Protein AF-A0A2T5HSS4-F1 (afdb_monomer)

Sequence (100 aa):
MVLAASVALLAGLVGGILATLTVRGPAEPADQPVALVDMAGVSDALGSLATGGHEAAGDGEIVIIASFETGDGDFCGEFEFGTMGDDIVVSVVCRTEDGW

Mean predicted aligned error: 13.75 Å

Secondary structure (DSSP, 8-state):
--SSHHHHHHHHHHHHHHHHT---PPP---SS---GGGSTTHHHHHHHPPTT-EEEETTEEEEEEEEEE-TT--EEEEEEEEETTS-EEEEEEE-BTTB-

Nearest PDB structures (foldseek):
  4gfu-assembly1_A  TM=8.280E-01  e=3.330E-01  Homo sapiens
  4gfv-assembly2_B  TM=7.288E-01  e=3.330E-01  Homo sapiens
  6krx-assembly1_A  TM=7.642E-01  e=1.363E+00  Arabidopsis thaliana
  6ecm-assembly1_A-2  TM=7.218E-01  e=2.057E+00  Homo sapiens
  6mbi-assembly1_A-2  TM=5.541E-01  e=1.626E+00  Homo sapiens

Foldseek 3Di:
DPDPPPVVVVVCVVVVVVVVPPPPDPDDPDPDDPPCCPFACNLVCVVPDDQQDKDDTHQWIKHWPDWDADPVGWIKTWIWTDHPPRDIDIDMDTADPVGD

Structure (mmCIF, N/CA/C/O backbone):
data_AF-A0A2T5HSS4-F1
#
_entry.id   AF-A0A2T5HSS4-F1
#
loop_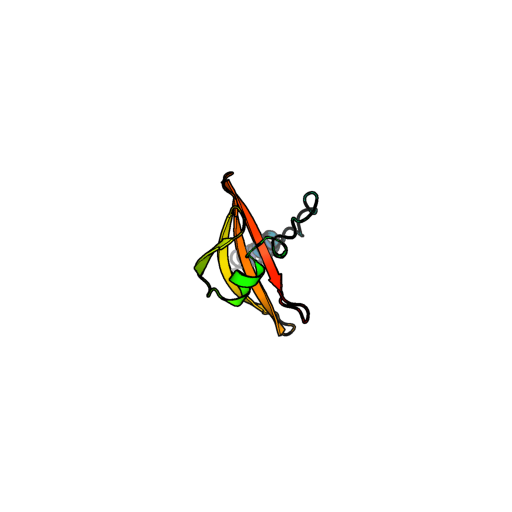
_atom_site.group_PDB
_atom_site.id
_atom_site.type_symbol
_atom_site.label_atom_id
_atom_site.label_alt_id
_atom_site.label_comp_id
_atom_site.label_asym_id
_atom_site.label_entity_id
_atom_site.label_seq_id
_atom_site.pdbx_PDB_ins_code
_atom_site.Cartn_x
_atom_site.Cartn_y
_atom_site.Cartn_z
_atom_site.occupancy
_atom_site.B_iso_or_equiv
_atom_site.auth_seq_id
_atom_site.auth_comp_id
_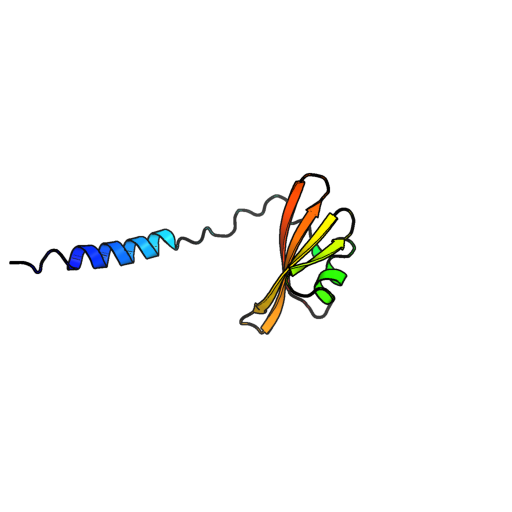atom_site.auth_asym_id
_atom_site.auth_atom_id
_atom_site.pdbx_PDB_model_num
ATOM 1 N N . MET A 1 1 ? -31.733 49.749 8.517 1.00 47.00 1 MET A N 1
ATOM 2 C CA . MET A 1 1 ? -32.015 48.685 7.529 1.00 47.00 1 MET A CA 1
ATOM 3 C C . MET A 1 1 ? -30.695 48.006 7.157 1.00 47.00 1 MET A C 1
ATOM 5 O O . MET A 1 1 ? -30.041 48.482 6.248 1.00 47.00 1 MET A O 1
ATOM 9 N N . VAL A 1 2 ? -30.244 46.980 7.895 1.00 54.06 2 VAL A N 1
ATOM 10 C CA . VAL A 1 2 ? -28.984 46.237 7.602 1.00 54.06 2 VAL A CA 1
ATOM 11 C C . VAL A 1 2 ? -29.092 44.765 8.059 1.00 54.06 2 VAL A C 1
ATOM 13 O O . VAL A 1 2 ? -28.163 44.210 8.623 1.00 54.06 2 VAL A O 1
ATOM 16 N N . LEU A 1 3 ? -30.257 44.122 7.901 1.00 50.75 3 LEU A N 1
ATOM 17 C CA . LEU A 1 3 ? -30.443 42.719 8.331 1.00 50.75 3 LEU A CA 1
ATOM 18 C C . LEU A 1 3 ? -30.781 41.737 7.200 1.00 50.75 3 LEU A C 1
ATOM 20 O O . LEU A 1 3 ? -30.816 40.537 7.434 1.00 50.75 3 LEU A O 1
ATOM 24 N N . ALA A 1 4 ? -30.986 42.212 5.969 1.00 51.78 4 ALA A N 1
ATOM 25 C CA . ALA A 1 4 ? -31.375 41.339 4.857 1.00 51.78 4 ALA A CA 1
ATOM 26 C C . ALA A 1 4 ? -30.184 40.672 4.139 1.00 51.78 4 ALA A C 1
ATOM 28 O O . ALA A 1 4 ? -30.366 39.658 3.476 1.00 51.78 4 ALA A O 1
ATOM 29 N N . ALA A 1 5 ? -28.964 41.206 4.272 1.00 52.06 5 ALA A N 1
ATOM 30 C CA . ALA A 1 5 ? -27.804 40.716 3.519 1.00 52.06 5 ALA A CA 1
ATOM 31 C C . ALA A 1 5 ? -27.147 39.459 4.124 1.00 52.06 5 ALA A C 1
ATOM 33 O O . ALA A 1 5 ? -26.486 38.711 3.410 1.00 52.06 5 ALA A O 1
ATOM 34 N N . SER A 1 6 ? -27.342 39.189 5.419 1.00 52.50 6 SER A N 1
ATOM 35 C CA . SER A 1 6 ? -26.626 38.109 6.118 1.00 52.50 6 SER A CA 1
ATOM 36 C C . SER A 1 6 ? -27.208 36.713 5.867 1.00 52.50 6 SER A C 1
ATOM 38 O O . SER A 1 6 ? -26.499 35.720 6.001 1.00 52.50 6 SER A O 1
ATOM 40 N N . VAL A 1 7 ? -28.486 36.614 5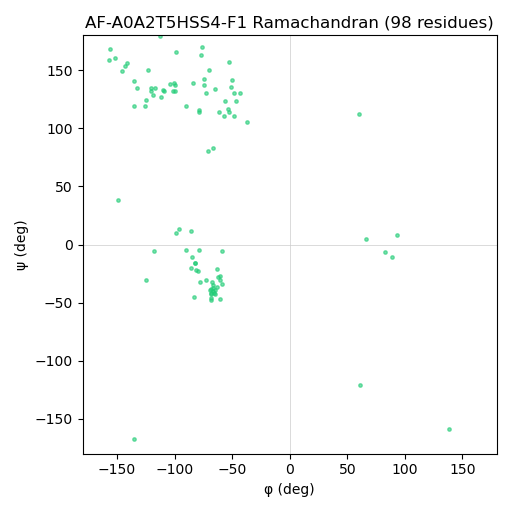.482 1.00 53.56 7 VAL A N 1
ATOM 41 C CA . VAL A 1 7 ? -29.166 35.318 5.293 1.00 53.56 7 VAL A CA 1
ATOM 42 C C . VAL A 1 7 ? -28.778 34.666 3.960 1.00 53.56 7 VAL A C 1
ATOM 44 O O . VAL A 1 7 ? -28.656 33.446 3.878 1.00 53.56 7 VAL A O 1
ATOM 47 N N . ALA A 1 8 ? -28.504 35.472 2.930 1.00 54.78 8 ALA A N 1
ATOM 48 C CA . ALA A 1 8 ? -28.112 34.972 1.612 1.00 54.78 8 ALA A CA 1
ATOM 49 C C . ALA A 1 8 ? -26.739 34.271 1.624 1.00 54.78 8 ALA A C 1
ATOM 51 O O . ALA A 1 8 ? -26.554 33.271 0.933 1.00 54.78 8 ALA A O 1
ATOM 52 N N . LEU A 1 9 ? -25.795 34.747 2.447 1.00 54.44 9 LEU A N 1
ATOM 53 C CA . LEU A 1 9 ? -24.459 34.149 2.558 1.00 54.44 9 LEU A CA 1
ATOM 54 C C . LEU A 1 9 ? -24.479 32.761 3.207 1.00 54.44 9 LEU A C 1
ATOM 56 O O . LEU A 1 9 ? -23.751 31.876 2.766 1.00 54.44 9 LEU A O 1
ATOM 60 N N . LEU A 1 10 ? -25.326 32.546 4.216 1.00 55.12 10 LEU A N 1
ATOM 61 C CA . LEU A 1 10 ? -25.413 31.255 4.904 1.00 55.12 10 LEU A CA 1
ATOM 62 C C . LEU A 1 10 ? -26.021 30.167 4.008 1.00 55.12 10 LEU A C 1
ATOM 64 O O . LEU A 1 10 ? -25.522 29.044 3.991 1.00 55.12 10 LEU A O 1
ATOM 68 N N . ALA A 1 11 ? -27.040 30.503 3.210 1.00 58.22 11 ALA A N 1
ATOM 69 C CA . ALA A 1 11 ? -27.627 29.561 2.255 1.00 58.22 11 ALA A CA 1
ATOM 70 C C . ALA A 1 11 ? -26.651 29.195 1.119 1.00 58.22 11 ALA A C 1
ATOM 72 O O . ALA A 1 11 ? -26.555 28.026 0.744 1.00 58.22 11 ALA A O 1
ATOM 73 N N . GLY A 1 12 ? -25.890 30.172 0.607 1.00 56.12 12 GLY A N 1
ATOM 74 C CA . GLY A 1 12 ? -24.877 29.935 -0.428 1.00 56.12 12 GLY A CA 1
ATOM 75 C C . GLY A 1 12 ? -23.698 29.087 0.057 1.00 56.12 12 GLY A C 1
ATOM 76 O O . GLY A 1 12 ? -23.223 28.227 -0.682 1.00 56.12 12 GLY A O 1
ATOM 77 N N . LEU A 1 13 ? -23.263 29.273 1.308 1.00 56.81 13 LEU A N 1
ATOM 78 C CA . LEU A 1 13 ? -22.151 28.513 1.885 1.00 56.81 13 LEU A CA 1
ATOM 79 C C . LEU A 1 13 ? -22.518 27.033 2.092 1.00 56.81 13 LEU A C 1
ATOM 81 O O . LEU A 1 13 ? -21.756 26.152 1.706 1.00 56.81 13 LEU A O 1
ATOM 85 N N . VAL A 1 14 ? -23.702 26.751 2.648 1.00 58.28 14 VAL A N 1
ATOM 86 C CA . VAL A 1 14 ? -24.156 25.367 2.880 1.00 58.28 14 VAL A CA 1
ATOM 87 C C . VAL A 1 14 ? -24.443 24.652 1.555 1.00 58.28 14 VAL A C 1
ATOM 89 O O . VAL A 1 14 ? -24.039 23.504 1.379 1.00 58.28 14 VAL A O 1
ATOM 92 N N . GLY A 1 15 ? -25.076 25.336 0.595 1.00 56.75 15 GLY A N 1
ATOM 93 C CA . GLY A 1 15 ? -25.338 24.776 -0.735 1.00 56.75 15 GLY A CA 1
ATOM 94 C C . GLY A 1 15 ? -24.062 24.497 -1.536 1.00 56.75 15 GLY A C 1
ATOM 95 O O . GLY A 1 15 ? -23.968 23.462 -2.191 1.00 56.75 15 GLY A O 1
ATOM 96 N N . GLY A 1 16 ? -23.061 25.379 -1.445 1.00 57.31 16 GLY A N 1
ATOM 97 C CA . GLY A 1 16 ? -21.766 25.200 -2.105 1.00 57.31 16 GLY A CA 1
ATOM 98 C C . GLY A 1 16 ? -20.970 24.017 -1.552 1.00 57.31 16 GLY A C 1
ATOM 99 O O . GLY A 1 16 ? -20.437 23.235 -2.332 1.00 57.31 16 GLY A O 1
ATOM 100 N N . ILE A 1 17 ? -20.959 23.833 -0.226 1.00 59.19 17 ILE A N 1
ATOM 101 C CA . ILE A 1 17 ? -20.271 22.706 0.427 1.00 59.19 17 ILE A CA 1
ATOM 102 C C . ILE A 1 17 ? -20.912 21.368 0.031 1.00 59.19 17 ILE A C 1
ATOM 104 O O . ILE A 1 17 ? -20.204 20.417 -0.294 1.00 59.19 17 ILE A O 1
ATOM 108 N N . LEU A 1 18 ? -22.247 21.297 -0.012 1.00 57.84 18 LEU A N 1
ATOM 109 C CA . LEU A 1 18 ? -22.957 20.085 -0.437 1.00 57.84 18 LEU A CA 1
ATOM 110 C C . LEU A 1 18 ? -22.754 19.773 -1.929 1.00 57.84 18 LEU A C 1
ATOM 112 O O . LEU A 1 18 ? -22.688 18.604 -2.298 1.00 57.84 18 LEU A O 1
ATOM 116 N N . ALA A 1 19 ? -22.604 20.793 -2.779 1.00 56.88 19 ALA A N 1
ATOM 117 C CA . ALA A 1 19 ? -22.338 20.609 -4.207 1.00 56.88 19 ALA A CA 1
ATOM 118 C C . ALA A 1 19 ? -20.902 20.135 -4.497 1.00 56.88 19 ALA A C 1
ATOM 120 O O . ALA A 1 19 ? -20.688 19.409 -5.462 1.00 56.88 19 ALA A O 1
ATOM 121 N N . THR A 1 20 ? -19.920 20.501 -3.665 1.00 53.78 20 THR A N 1
ATOM 122 C CA . THR A 1 20 ? -18.536 19.999 -3.784 1.00 53.78 20 THR A CA 1
ATOM 123 C C . THR A 1 20 ? -18.334 18.623 -3.150 1.00 53.78 20 THR A C 1
ATOM 125 O O . THR A 1 20 ? -17.342 17.961 -3.430 1.00 53.78 20 THR A O 1
ATOM 128 N N . LEU A 1 21 ? -19.276 18.182 -2.311 1.00 53.06 21 LEU A N 1
ATOM 129 C CA . LEU A 1 21 ? -19.281 16.865 -1.671 1.00 53.06 21 LEU A CA 1
ATOM 130 C C . LEU A 1 21 ? -19.908 15.770 -2.545 1.00 53.06 21 LEU A C 1
ATOM 132 O O . LEU A 1 21 ? -20.140 14.666 -2.053 1.00 53.06 21 LEU A O 1
ATOM 136 N N . THR A 1 22 ? -20.157 16.021 -3.836 1.00 52.16 22 THR A N 1
ATOM 137 C CA . THR A 1 22 ? -20.390 14.930 -4.789 1.00 52.16 22 THR A CA 1
ATOM 138 C C . THR A 1 22 ? -19.089 14.149 -4.940 1.00 52.16 22 THR A C 1
ATOM 140 O O . THR A 1 22 ? -18.292 14.393 -5.848 1.00 52.16 22 THR A O 1
ATOM 143 N N . VAL A 1 23 ? -18.869 13.227 -4.006 1.00 48.69 23 VAL A N 1
ATOM 144 C CA . VAL A 1 23 ? -17.952 12.106 -4.142 1.00 48.69 23 VAL A CA 1
ATOM 145 C C . VAL A 1 23 ? -18.284 11.487 -5.490 1.00 48.69 23 VAL A C 1
ATOM 147 O O . VAL A 1 23 ? -19.384 10.969 -5.690 1.00 48.69 23 VAL A O 1
ATOM 150 N N . ARG A 1 24 ? -17.371 11.632 -6.457 1.00 46.47 24 ARG A N 1
ATOM 151 C CA . ARG A 1 24 ? -17.419 10.824 -7.670 1.00 46.47 24 ARG A CA 1
ATOM 152 C C . ARG A 1 24 ? -17.488 9.384 -7.177 1.00 46.47 24 ARG A C 1
ATOM 154 O O . ARG A 1 24 ? -16.567 8.934 -6.502 1.00 46.47 24 ARG A O 1
ATOM 161 N N . GLY A 1 25 ? -18.615 8.719 -7.435 1.00 50.12 25 GLY A N 1
ATOM 162 C CA . GLY A 1 25 ? -18.719 7.281 -7.220 1.00 50.12 25 GLY A CA 1
ATOM 163 C C . GLY A 1 25 ? -17.562 6.582 -7.938 1.00 50.12 25 GLY A C 1
ATOM 164 O O . GLY A 1 25 ? -16.992 7.185 -8.857 1.00 50.12 25 GLY A O 1
ATOM 165 N N . PRO A 1 26 ? -17.186 5.368 -7.503 1.00 44.25 26 PRO A N 1
ATOM 166 C CA . PRO A 1 26 ? -16.048 4.653 -8.066 1.00 44.25 26 PRO A CA 1
ATOM 167 C C . PRO A 1 26 ? -16.127 4.720 -9.590 1.00 44.25 26 PRO A C 1
ATOM 169 O O . PRO A 1 26 ? -17.170 4.416 -10.173 1.00 44.25 26 PRO A O 1
ATOM 172 N N . ALA A 1 27 ? -15.059 5.234 -10.208 1.00 50.53 27 ALA A N 1
ATOM 173 C CA . ALA A 1 27 ? -14.925 5.221 -11.655 1.00 50.53 27 ALA A CA 1
ATOM 174 C C . ALA A 1 27 ? -15.198 3.791 -12.137 1.00 50.53 27 ALA A C 1
ATOM 176 O O . ALA A 1 27 ? -14.831 2.841 -11.440 1.00 50.53 27 ALA A O 1
ATOM 177 N N . GLU A 1 28 ? -15.885 3.647 -13.276 1.00 47.25 28 GLU A N 1
ATOM 178 C CA . GLU A 1 28 ? -16.106 2.338 -13.899 1.00 47.25 28 GLU A CA 1
ATOM 179 C C . GLU A 1 28 ? -14.799 1.538 -13.844 1.00 47.25 28 GLU A C 1
ATOM 181 O O . GLU A 1 28 ? -13.753 2.119 -14.155 1.00 47.25 28 GLU A O 1
ATOM 186 N N . PRO A 1 29 ? -14.822 0.272 -13.379 1.00 45.91 29 PRO A N 1
ATOM 187 C CA . PRO A 1 29 ? -13.600 -0.491 -13.193 1.00 45.91 29 PRO A CA 1
ATOM 188 C C . PRO A 1 29 ? -12.875 -0.528 -14.533 1.00 45.91 29 PRO A C 1
ATOM 190 O O . PRO A 1 29 ? -13.367 -1.119 -15.494 1.00 45.91 29 PRO A O 1
ATOM 193 N N . ALA A 1 30 ? -11.737 0.166 -14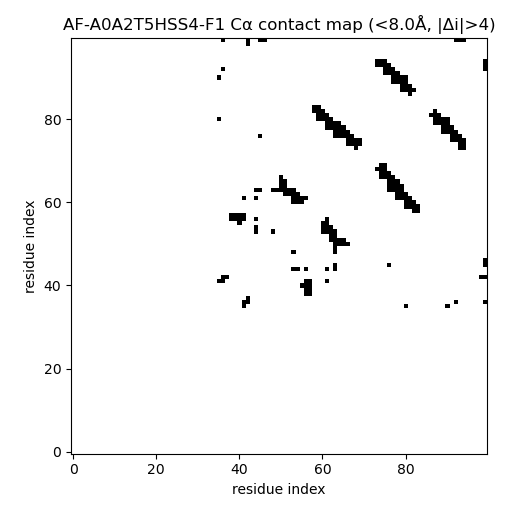.599 1.00 50.81 30 ALA A N 1
ATOM 194 C CA . ALA A 1 30 ? -10.806 0.025 -15.700 1.00 50.81 30 ALA A CA 1
ATOM 195 C C . ALA A 1 30 ? -10.529 -1.473 -15.862 1.00 50.81 30 ALA A C 1
ATOM 197 O O . ALA A 1 30 ? -10.404 -2.176 -14.856 1.00 50.81 30 ALA A O 1
ATOM 198 N N . ASP A 1 31 ? -10.534 -1.942 -17.112 1.00 45.84 31 ASP A N 1
ATOM 199 C CA . ASP A 1 31 ? -10.377 -3.344 -17.491 1.00 45.84 31 ASP A CA 1
ATOM 200 C C . ASP A 1 31 ? -9.378 -4.068 -16.578 1.00 45.84 31 ASP A C 1
ATOM 202 O O . ASP A 1 31 ? -8.173 -3.886 -16.695 1.00 45.84 31 ASP A O 1
ATOM 206 N N . GLN A 1 32 ? -9.933 -4.897 -15.688 1.00 48.09 32 GLN A N 1
ATOM 207 C CA . GLN A 1 32 ? -9.263 -5.766 -14.719 1.00 48.09 32 GLN A CA 1
ATOM 208 C C . GLN A 1 32 ? -8.370 -5.033 -13.695 1.00 48.09 32 GLN A C 1
ATOM 210 O O . GLN A 1 32 ? -7.297 -4.544 -14.047 1.00 48.09 32 GLN A O 1
ATOM 215 N N . PRO A 1 33 ? -8.732 -5.022 -12.393 1.00 52.62 33 PRO A N 1
ATOM 216 C CA . PRO A 1 33 ? -7.769 -4.640 -11.373 1.00 52.62 33 PRO A CA 1
ATOM 217 C C . PRO A 1 33 ? -6.619 -5.643 -11.449 1.00 52.62 33 PRO A C 1
ATOM 219 O O . PRO A 1 33 ? -6.810 -6.835 -11.206 1.00 52.62 33 PRO A O 1
ATOM 222 N N . VAL A 1 34 ? -5.430 -5.178 -11.834 1.00 57.53 34 VAL A N 1
ATOM 223 C CA . VAL A 1 34 ? -4.205 -5.934 -11.587 1.00 57.53 34 VAL A CA 1
ATOM 224 C C . VAL A 1 34 ? -4.215 -6.220 -10.091 1.00 57.53 34 VAL A C 1
ATOM 226 O O . VAL A 1 34 ? -4.246 -5.290 -9.286 1.00 57.53 34 VAL A O 1
ATOM 229 N N . ALA A 1 35 ? -4.283 -7.494 -9.710 1.00 66.38 35 ALA A N 1
ATOM 230 C CA . ALA A 1 35 ? -4.188 -7.895 -8.317 1.00 66.38 35 ALA A CA 1
ATOM 231 C C . ALA A 1 35 ? -2.736 -7.678 -7.877 1.00 66.38 35 ALA A C 1
ATOM 233 O O . ALA A 1 35 ? -1.914 -8.586 -7.909 1.00 66.38 35 ALA A O 1
ATOM 234 N N . LEU A 1 36 ? -2.393 -6.430 -7.547 1.00 74.88 36 LEU A N 1
ATOM 235 C CA . LEU A 1 36 ? -1.026 -6.027 -7.213 1.00 74.88 36 LEU A CA 1
ATOM 236 C C . LEU A 1 36 ? -0.498 -6.786 -5.990 1.00 74.88 36 LEU A C 1
ATOM 238 O O . LEU A 1 36 ? 0.701 -7.002 -5.884 1.00 74.88 36 LEU A O 1
ATOM 242 N N . VAL A 1 37 ? -1.389 -7.224 -5.096 1.00 76.62 37 VAL A N 1
ATOM 243 C CA . VAL A 1 37 ? -1.024 -8.058 -3.943 1.00 76.62 37 VAL A CA 1
ATOM 244 C C . VAL A 1 37 ? -0.402 -9.397 -4.358 1.00 76.62 37 VAL A C 1
ATOM 246 O O . VAL A 1 37 ? 0.495 -9.878 -3.678 1.00 76.62 37 VAL A O 1
ATOM 249 N N . ASP A 1 38 ? -0.788 -9.948 -5.515 1.00 81.19 38 ASP A N 1
ATOM 250 C CA . ASP A 1 38 ? -0.237 -11.204 -6.038 1.00 81.19 38 ASP A CA 1
ATOM 251 C C . ASP A 1 38 ? 1.145 -11.022 -6.695 1.00 81.19 38 ASP A C 1
ATOM 253 O O . ASP A 1 38 ? 1.775 -11.996 -7.122 1.00 81.19 38 ASP A O 1
ATOM 257 N N . MET A 1 39 ? 1.639 -9.784 -6.813 1.00 83.38 39 MET A N 1
ATOM 258 C CA . MET A 1 39 ? 2.972 -9.534 -7.348 1.00 83.38 39 MET A CA 1
ATOM 259 C C . MET A 1 39 ? 4.048 -9.912 -6.334 1.00 83.38 39 MET A C 1
ATOM 261 O O . MET A 1 39 ? 3.932 -9.692 -5.128 1.00 83.38 39 MET A O 1
ATOM 265 N N . ALA A 1 40 ? 5.142 -10.470 -6.850 1.00 86.75 40 ALA A N 1
ATOM 266 C CA . ALA A 1 40 ? 6.232 -10.966 -6.024 1.00 86.75 40 ALA A CA 1
ATOM 267 C C . ALA A 1 40 ? 6.776 -9.867 -5.092 1.00 86.75 40 ALA A C 1
ATOM 269 O O . ALA A 1 40 ? 7.218 -8.821 -5.555 1.00 86.75 40 ALA A O 1
ATOM 270 N N . GLY A 1 41 ? 6.782 -10.129 -3.784 1.00 89.62 41 GLY A N 1
ATOM 271 C CA . GLY A 1 41 ? 7.320 -9.221 -2.765 1.00 89.62 41 GLY A CA 1
ATOM 272 C C . GLY A 1 41 ? 6.328 -8.199 -2.200 1.00 89.62 41 GLY A C 1
ATOM 273 O O . GLY A 1 41 ? 6.628 -7.604 -1.173 1.00 89.62 41 GLY A O 1
ATOM 274 N N . VAL A 1 42 ? 5.133 -8.025 -2.781 1.00 91.75 42 VAL A N 1
ATOM 275 C CA . VAL A 1 42 ? 4.158 -7.033 -2.282 1.00 91.75 42 VAL A CA 1
ATOM 276 C C . VAL A 1 42 ? 3.587 -7.423 -0.914 1.00 91.75 42 VAL A C 1
ATOM 278 O O . VAL A 1 42 ? 3.595 -6.606 0.006 1.00 91.75 42 VAL A O 1
ATOM 281 N N . SER A 1 43 ? 3.149 -8.672 -0.728 1.00 92.81 43 SER A N 1
ATOM 282 C CA . SER A 1 43 ? 2.645 -9.148 0.574 1.00 92.81 43 SER A CA 1
ATOM 283 C C . SER A 1 43 ? 3.713 -9.121 1.677 1.00 92.81 43 SER A C 1
ATOM 285 O O . SER A 1 43 ? 3.407 -8.808 2.829 1.00 92.81 43 SER A O 1
ATOM 287 N N . ASP A 1 44 ? 4.968 -9.426 1.332 1.00 93.81 44 ASP A N 1
ATOM 288 C CA . ASP A 1 44 ? 6.092 -9.394 2.277 1.00 93.81 44 ASP A CA 1
ATOM 289 C C . ASP A 1 44 ? 6.405 -7.954 2.711 1.00 93.81 44 ASP A C 1
ATOM 291 O O . ASP A 1 44 ? 6.568 -7.685 3.907 1.00 93.81 44 ASP A O 1
ATOM 295 N N . ALA A 1 45 ? 6.402 -7.014 1.763 1.00 94.50 45 ALA A N 1
ATOM 296 C CA . ALA A 1 45 ? 6.568 -5.588 2.019 1.00 94.50 45 ALA A CA 1
ATOM 297 C C . ALA A 1 45 ? 5.461 -5.040 2.933 1.00 94.50 45 ALA A C 1
ATOM 299 O O . ALA A 1 45 ? 5.756 -4.393 3.939 1.00 94.50 45 ALA A O 1
ATOM 300 N N . LEU A 1 46 ? 4.192 -5.366 2.655 1.00 94.38 46 LEU A N 1
ATOM 301 C CA . LEU A 1 46 ? 3.045 -4.980 3.493 1.00 94.38 46 LEU A CA 1
ATOM 302 C C . LEU A 1 46 ? 3.160 -5.503 4.933 1.00 94.38 46 LEU A C 1
ATOM 304 O O . LEU A 1 46 ? 2.722 -4.847 5.878 1.00 94.38 46 LEU A O 1
ATOM 308 N N . GLY A 1 47 ? 3.757 -6.683 5.120 1.00 93.94 47 GLY A N 1
ATOM 309 C CA . GLY A 1 47 ? 3.952 -7.284 6.438 1.00 93.94 47 GLY A CA 1
ATOM 310 C C . GLY A 1 47 ? 5.167 -6.779 7.217 1.00 93.94 47 GLY A C 1
ATOM 311 O O . GLY A 1 47 ? 5.240 -7.030 8.424 1.00 93.94 47 GLY A O 1
ATOM 312 N N . SER A 1 48 ? 6.121 -6.112 6.564 1.00 94.81 48 SER A N 1
ATOM 313 C CA . SER A 1 48 ? 7.441 -5.825 7.145 1.00 94.81 48 SER A CA 1
ATOM 314 C C . SER A 1 48 ? 7.833 -4.349 7.142 1.00 94.81 48 SER A C 1
ATOM 316 O O . SER A 1 48 ? 8.543 -3.910 8.054 1.00 94.81 48 SER A O 1
ATOM 318 N N . LEU A 1 49 ? 7.369 -3.571 6.166 1.00 96.56 49 LEU A N 1
ATOM 319 C CA . LEU A 1 49 ? 7.675 -2.154 6.058 1.00 96.56 49 LEU A CA 1
ATOM 320 C C . LEU A 1 49 ? 6.739 -1.321 6.934 1.00 96.56 49 LEU A C 1
ATOM 322 O O . LEU A 1 49 ? 5.531 -1.534 7.003 1.00 96.56 49 LEU A O 1
ATOM 326 N N . ALA A 1 50 ? 7.312 -0.317 7.593 1.00 94.56 50 ALA A N 1
ATOM 327 C CA . ALA A 1 50 ? 6.530 0.743 8.213 1.00 94.56 50 ALA A CA 1
ATOM 328 C C . ALA A 1 50 ? 6.039 1.737 7.149 1.00 94.56 50 ALA A C 1
ATOM 330 O O . ALA A 1 50 ? 6.615 1.834 6.066 1.00 94.56 50 ALA A O 1
ATOM 331 N N . THR A 1 51 ? 5.037 2.547 7.494 1.00 95.19 51 THR A N 1
ATOM 332 C CA . THR A 1 51 ? 4.620 3.702 6.690 1.00 95.19 51 THR A CA 1
ATOM 333 C C . THR A 1 51 ? 5.812 4.577 6.282 1.00 95.19 51 THR A C 1
ATOM 335 O O . THR A 1 51 ? 6.625 4.965 7.124 1.00 95.19 51 THR A O 1
ATOM 338 N N . GLY A 1 52 ? 5.900 4.904 4.993 1.00 94.56 52 GLY A N 1
ATOM 339 C CA . GLY A 1 52 ? 7.012 5.620 4.361 1.00 94.56 52 GLY A CA 1
ATOM 340 C C . GLY A 1 52 ? 8.202 4.733 3.973 1.00 94.56 52 GLY A C 1
ATOM 341 O O . GLY A 1 52 ? 9.142 5.216 3.338 1.00 94.56 52 GLY A O 1
ATOM 342 N N . GLY A 1 53 ? 8.185 3.454 4.353 1.00 96.81 53 GLY A N 1
ATOM 343 C CA . GLY A 1 53 ? 9.145 2.455 3.901 1.00 96.81 53 GLY A CA 1
ATOM 344 C C . GLY A 1 53 ? 8.935 2.104 2.432 1.00 96.81 53 GLY A C 1
ATOM 345 O O . GLY A 1 53 ? 7.818 2.172 1.922 1.00 96.81 53 GLY A O 1
ATOM 346 N N . HIS A 1 54 ? 10.020 1.728 1.764 1.00 96.19 54 HIS A N 1
ATOM 347 C CA . HIS A 1 54 ? 10.016 1.319 0.367 1.00 96.19 54 HIS A CA 1
ATOM 348 C C . HIS A 1 54 ? 11.051 0.226 0.129 1.00 96.19 54 HIS A C 1
ATOM 350 O O . HIS A 1 54 ? 12.086 0.191 0.804 1.00 96.19 54 HIS A O 1
ATOM 356 N N . GLU A 1 55 ? 10.769 -0.656 -0.822 1.00 96.00 55 GLU A N 1
ATOM 357 C CA . GLU A 1 55 ? 11.704 -1.685 -1.264 1.00 96.00 55 GLU A CA 1
ATOM 358 C C . GLU A 1 55 ? 11.410 -2.155 -2.691 1.00 96.00 55 GLU A C 1
ATOM 360 O O . GLU A 1 55 ? 10.364 -1.866 -3.268 1.00 96.00 55 GLU A O 1
ATOM 365 N N . ALA A 1 56 ? 12.350 -2.902 -3.268 1.00 94.81 56 ALA A N 1
ATOM 366 C CA . ALA A 1 56 ? 12.127 -3.558 -4.548 1.00 94.81 56 ALA A CA 1
ATOM 367 C C . ALA A 1 56 ? 11.165 -4.745 -4.380 1.00 94.81 56 ALA A C 1
ATOM 369 O O . ALA A 1 56 ? 11.399 -5.617 -3.542 1.00 94.81 56 ALA A O 1
ATOM 370 N N . ALA A 1 57 ? 10.141 -4.813 -5.228 1.00 91.44 57 ALA A N 1
ATOM 371 C CA . ALA A 1 57 ? 9.176 -5.905 -5.275 1.00 91.44 57 ALA A CA 1
ATOM 372 C C . ALA A 1 57 ? 8.937 -6.299 -6.742 1.00 91.44 57 ALA A C 1
ATOM 374 O O . ALA A 1 57 ? 8.517 -5.487 -7.562 1.00 91.44 57 ALA A O 1
ATOM 375 N N . GLY A 1 58 ? 9.246 -7.549 -7.095 1.00 89.00 58 GLY A N 1
ATOM 376 C CA . GLY A 1 58 ? 9.114 -8.047 -8.464 1.00 89.00 58 GLY A CA 1
ATOM 377 C C . GLY A 1 58 ? 9.999 -7.283 -9.454 1.00 89.00 58 GLY A C 1
ATOM 378 O O . GLY A 1 58 ? 11.224 -7.285 -9.329 1.00 89.00 58 GLY A O 1
ATOM 379 N N . ASP A 1 59 ? 9.373 -6.675 -10.459 1.00 87.62 59 ASP A N 1
ATOM 380 C CA . ASP A 1 59 ? 9.990 -5.819 -11.480 1.00 87.62 59 ASP A CA 1
ATOM 381 C C . ASP A 1 59 ? 9.836 -4.312 -11.192 1.00 87.62 59 ASP A C 1
ATOM 383 O O . ASP A 1 59 ? 10.173 -3.480 -12.043 1.00 87.62 59 ASP A O 1
ATOM 387 N N . GLY A 1 60 ? 9.357 -3.963 -9.996 1.00 91.06 60 GLY A N 1
ATOM 388 C CA . GLY A 1 60 ? 9.072 -2.599 -9.577 1.00 91.06 60 GLY A CA 1
ATOM 389 C C . GLY A 1 60 ? 9.564 -2.256 -8.172 1.00 91.06 60 GLY A C 1
ATOM 390 O O . GLY A 1 60 ? 10.351 -2.973 -7.546 1.00 91.06 60 GLY A O 1
ATOM 391 N N . GLU A 1 61 ? 9.089 -1.117 -7.685 1.00 94.06 61 GLU A N 1
ATOM 392 C CA . GLU A 1 61 ? 9.306 -0.620 -6.328 1.00 94.06 61 GLU A CA 1
ATOM 393 C C . GLU A 1 61 ? 7.954 -0.444 -5.640 1.00 94.06 61 GLU A C 1
ATOM 395 O O . GLU A 1 61 ? 7.014 0.095 -6.231 1.00 94.06 61 GLU A O 1
ATOM 400 N N . ILE A 1 62 ? 7.864 -0.905 -4.394 1.00 95.19 62 ILE A N 1
ATOM 401 C CA . ILE A 1 62 ? 6.711 -0.673 -3.530 1.00 95.19 62 ILE A CA 1
ATOM 402 C C . ILE A 1 62 ? 7.046 0.398 -2.497 1.00 95.19 62 ILE A C 1
ATOM 404 O O . ILE A 1 62 ? 8.122 0.377 -1.902 1.00 95.19 62 ILE A O 1
ATOM 408 N N . VAL A 1 63 ? 6.100 1.300 -2.244 1.00 96.94 63 VAL A N 1
ATOM 409 C CA . VAL A 1 63 ? 6.165 2.298 -1.170 1.00 96.94 63 VAL A CA 1
ATOM 410 C C . VAL A 1 63 ? 4.923 2.169 -0.299 1.00 96.94 63 VAL A C 1
ATOM 412 O O . VAL A 1 63 ? 3.803 2.283 -0.793 1.00 96.94 63 VAL A O 1
ATOM 415 N N . ILE A 1 64 ? 5.095 1.972 1.009 1.00 97.69 64 ILE A N 1
ATOM 416 C CA . ILE A 1 64 ? 3.964 1.955 1.944 1.00 97.69 64 ILE A CA 1
ATOM 417 C C . ILE A 1 64 ? 3.544 3.393 2.240 1.00 97.69 64 ILE A C 1
ATOM 419 O O . ILE A 1 64 ? 4.285 4.152 2.868 1.00 97.69 64 ILE A O 1
ATOM 423 N N . ILE A 1 65 ? 2.339 3.767 1.820 1.00 97.75 65 ILE A N 1
ATOM 424 C CA . ILE A 1 65 ? 1.779 5.108 2.025 1.00 97.75 65 ILE A CA 1
ATOM 425 C C . ILE A 1 65 ? 1.156 5.213 3.414 1.00 97.75 65 ILE A C 1
ATOM 427 O O . ILE A 1 65 ? 1.364 6.206 4.115 1.00 97.75 65 ILE A O 1
ATOM 431 N N . ALA A 1 66 ? 0.388 4.201 3.815 1.00 96.75 66 ALA A N 1
ATOM 432 C CA . ALA A 1 66 ? -0.290 4.177 5.101 1.00 96.75 66 ALA A CA 1
ATOM 433 C C . ALA A 1 66 ? -0.624 2.750 5.542 1.00 96.75 66 ALA A C 1
ATOM 435 O O . ALA A 1 66 ? -0.765 1.836 4.735 1.00 96.75 66 ALA A O 1
ATOM 436 N N . SER A 1 67 ? -0.829 2.588 6.846 1.00 94.69 67 SER A N 1
ATOM 437 C CA . SER A 1 67 ? -1.470 1.412 7.429 1.00 94.69 67 SER A CA 1
ATOM 438 C C . SER A 1 67 ? -2.512 1.893 8.429 1.00 94.69 67 SER A C 1
ATOM 440 O O . SER A 1 67 ? -2.245 2.823 9.197 1.00 94.69 67 SER A O 1
ATOM 442 N N . PHE A 1 68 ? -3.706 1.313 8.399 1.00 95.69 68 PHE A N 1
ATOM 443 C CA . PHE A 1 68 ? -4.845 1.788 9.180 1.00 95.69 68 PHE A CA 1
ATOM 444 C C . PHE A 1 68 ? -5.812 0.655 9.527 1.00 95.69 68 PHE A C 1
ATOM 446 O O . PHE A 1 68 ? -5.821 -0.389 8.883 1.00 95.69 68 PHE A O 1
ATOM 453 N N . GLU A 1 69 ? -6.637 0.879 10.548 1.00 96.62 69 GLU A N 1
ATOM 454 C CA . GLU A 1 69 ? -7.759 0.003 10.890 1.00 96.62 69 GLU A CA 1
ATOM 455 C C . GLU A 1 69 ? -9.068 0.596 10.352 1.00 96.62 69 GLU A C 1
ATOM 457 O O . GLU A 1 69 ? -9.294 1.810 10.441 1.00 96.62 69 GLU A O 1
ATOM 462 N N . THR A 1 70 ? -9.933 -0.242 9.780 1.00 93.31 70 THR A N 1
ATOM 463 C CA . THR A 1 70 ? -11.279 0.163 9.349 1.00 93.31 70 THR A CA 1
ATOM 464 C C . THR A 1 70 ? -12.223 0.292 10.546 1.00 93.31 70 THR A C 1
ATOM 466 O O . THR A 1 70 ? -11.922 -0.131 11.662 1.00 93.31 70 THR A O 1
ATOM 469 N N . GLY A 1 71 ? -13.415 0.855 10.320 1.00 91.19 71 GLY A N 1
ATOM 470 C CA . GLY A 1 71 ? -14.462 0.901 11.349 1.00 91.19 71 GLY A CA 1
ATOM 471 C C . GLY A 1 71 ? -14.962 -0.481 11.787 1.00 91.19 71 GLY A C 1
ATOM 472 O O . GLY A 1 71 ? -15.483 -0.607 12.894 1.00 91.19 71 GLY A O 1
ATOM 473 N N . ASP A 1 72 ? -14.761 -1.497 10.946 1.00 93.88 72 ASP A N 1
ATOM 474 C CA . ASP A 1 72 ? -15.106 -2.894 11.214 1.00 93.88 72 ASP A CA 1
ATOM 475 C C . ASP A 1 72 ? -13.949 -3.667 11.886 1.00 93.88 72 ASP A C 1
ATOM 477 O O . ASP A 1 72 ? -14.139 -4.796 12.335 1.00 93.88 72 ASP A O 1
ATOM 481 N N . GLY A 1 73 ? -12.779 -3.031 12.040 1.00 93.25 73 GLY A N 1
ATOM 482 C CA . GLY A 1 73 ? -11.599 -3.587 12.708 1.00 93.25 73 GLY A CA 1
ATOM 483 C C . GLY A 1 73 ? -10.602 -4.292 11.785 1.00 93.25 73 GLY A C 1
ATOM 484 O O . GLY A 1 73 ? -9.657 -4.899 12.283 1.00 93.25 73 GLY A O 1
ATOM 485 N N . ASP A 1 74 ? -10.778 -4.213 10.465 1.00 94.75 74 ASP A N 1
ATOM 486 C CA . ASP A 1 74 ? -9.837 -4.804 9.508 1.00 94.75 74 ASP A CA 1
ATOM 487 C C . ASP A 1 74 ? -8.560 -3.967 9.420 1.00 94.75 74 ASP A C 1
ATOM 489 O O . ASP A 1 74 ? -8.621 -2.740 9.327 1.00 94.75 74 ASP A O 1
ATOM 493 N N . PHE A 1 75 ? -7.400 -4.622 9.395 1.00 94.50 75 PHE A N 1
ATOM 494 C CA . PHE A 1 75 ? -6.119 -3.946 9.203 1.00 94.50 75 PHE A CA 1
ATOM 495 C C . PHE A 1 75 ? -5.778 -3.863 7.715 1.00 94.50 75 PHE A C 1
ATOM 497 O O . PHE A 1 75 ? -5.613 -4.893 7.060 1.00 94.50 75 PHE A O 1
ATOM 504 N N . CYS A 1 76 ? -5.645 -2.650 7.186 1.00 95.38 76 CYS A N 1
ATOM 505 C CA . CYS A 1 76 ? -5.392 -2.400 5.773 1.00 95.38 76 CYS A CA 1
ATOM 506 C C . CYS A 1 76 ? -4.116 -1.587 5.552 1.00 95.38 76 CYS A C 1
ATOM 508 O O . CYS A 1 76 ? -3.724 -0.765 6.384 1.00 95.38 76 CYS A O 1
ATOM 510 N N . GLY A 1 77 ? -3.4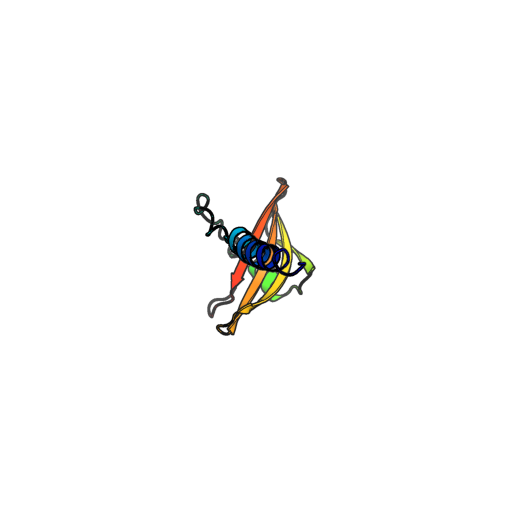83 -1.814 4.406 1.00 95.44 77 GLY A N 1
ATOM 511 C CA . GLY A 1 77 ? -2.339 -1.061 3.911 1.00 95.44 77 GLY A CA 1
ATOM 512 C C . GLY A 1 77 ? -2.685 -0.346 2.612 1.00 95.44 77 GLY A C 1
ATOM 513 O O . GLY A 1 77 ? -3.289 -0.934 1.716 1.00 95.44 77 GLY A O 1
ATOM 514 N N . GLU A 1 78 ? -2.291 0.919 2.515 1.00 95.88 78 GLU A N 1
ATOM 515 C CA . GLU A 1 78 ? -2.244 1.674 1.265 1.00 95.88 78 GLU A CA 1
ATOM 516 C C . GLU A 1 78 ? -0.797 1.717 0.784 1.00 95.88 78 GLU A C 1
ATOM 518 O O . GLU A 1 78 ? 0.115 2.033 1.559 1.00 95.88 78 GLU A O 1
ATOM 523 N N . PHE A 1 79 ? -0.583 1.408 -0.488 1.00 95.44 79 PHE A N 1
ATOM 524 C CA . PHE A 1 79 ? 0.743 1.366 -1.080 1.00 95.44 79 PHE A CA 1
ATOM 525 C C . PHE A 1 79 ? 0.737 1.870 -2.517 1.00 95.44 79 PHE A C 1
ATOM 527 O O . PHE A 1 79 ? -0.264 1.795 -3.232 1.00 95.44 79 PHE A O 1
ATOM 534 N N . GLU A 1 80 ? 1.891 2.370 -2.925 1.00 94.75 80 GLU A N 1
ATOM 535 C CA . GLU A 1 80 ? 2.221 2.673 -4.305 1.00 94.75 80 GLU A CA 1
ATOM 536 C C . GLU A 1 80 ? 3.079 1.543 -4.869 1.00 94.75 80 GLU A C 1
ATOM 538 O O . GLU A 1 80 ? 3.973 1.051 -4.180 1.00 94.75 80 GLU A O 1
ATOM 543 N N . PHE A 1 81 ? 2.823 1.142 -6.110 1.00 92.62 81 PHE A N 1
ATOM 544 C CA . PHE A 1 81 ? 3.690 0.252 -6.869 1.00 92.62 81 PHE A CA 1
ATOM 545 C C . PHE A 1 81 ? 4.044 0.892 -8.210 1.00 92.62 81 PHE A C 1
ATOM 547 O O . PHE A 1 81 ? 3.157 1.173 -9.021 1.00 92.62 81 PHE A O 1
ATOM 554 N N . GLY A 1 82 ? 5.336 1.120 -8.433 1.00 90.62 82 GLY A N 1
ATOM 555 C CA . GLY A 1 82 ? 5.870 1.677 -9.673 1.00 90.62 82 GLY A CA 1
ATOM 556 C C . GLY A 1 82 ? 6.659 0.639 -10.465 1.00 90.62 8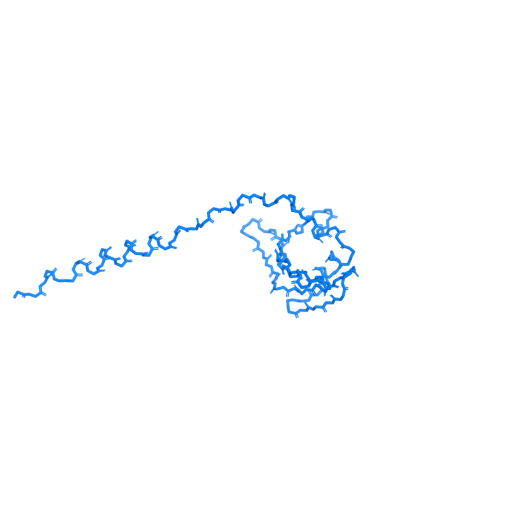2 GLY A C 1
ATOM 557 O O . GLY A 1 82 ? 7.519 -0.038 -9.903 1.00 90.62 82 GLY A O 1
ATOM 558 N N . THR A 1 83 ? 6.410 0.534 -11.772 1.00 84.88 83 THR A N 1
ATOM 559 C CA . THR A 1 83 ? 7.234 -0.283 -12.690 1.00 84.88 83 THR A CA 1
ATOM 560 C C . THR A 1 83 ? 8.244 0.584 -13.449 1.00 84.88 83 THR A C 1
ATOM 562 O O . THR A 1 83 ? 8.111 1.805 -13.511 1.00 84.88 83 THR A O 1
ATOM 565 N N . MET A 1 84 ? 9.244 -0.029 -14.098 1.00 73.94 84 MET A N 1
ATOM 566 C CA . MET A 1 84 ? 10.250 0.689 -14.910 1.00 73.94 84 MET A CA 1
ATOM 567 C C . MET A 1 84 ? 9.679 1.528 -16.082 1.00 73.94 84 MET A C 1
ATOM 569 O O . MET A 1 84 ? 10.447 2.213 -16.756 1.00 73.94 84 MET A O 1
ATOM 573 N N . GLY A 1 85 ? 8.372 1.464 -16.359 1.00 68.88 85 GLY A N 1
ATOM 574 C CA . GLY A 1 85 ? 7.696 2.172 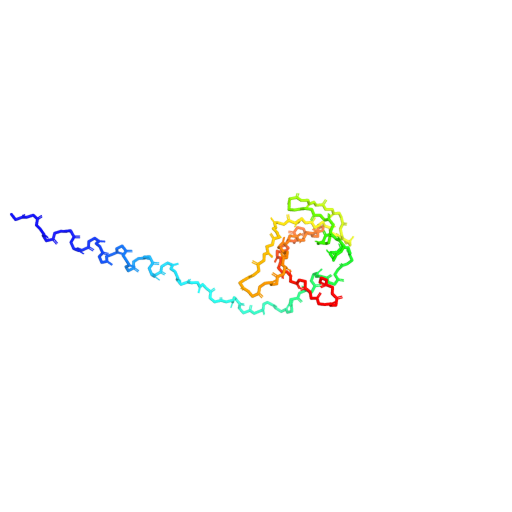-17.453 1.00 68.88 85 GLY A CA 1
ATOM 575 C C . GLY A 1 85 ? 7.036 3.507 -17.086 1.00 68.88 85 GLY A C 1
ATOM 576 O O . GLY A 1 85 ? 6.247 3.991 -17.888 1.00 68.88 85 GLY A O 1
ATOM 577 N N . ASP A 1 86 ? 7.326 4.075 -15.910 1.00 67.38 86 ASP A N 1
ATOM 578 C CA . ASP A 1 86 ? 6.662 5.260 -15.320 1.00 67.38 86 ASP A CA 1
ATOM 579 C C . ASP A 1 86 ? 5.179 5.053 -14.940 1.00 67.38 86 ASP A C 1
ATOM 581 O O . ASP A 1 86 ? 4.516 5.983 -14.475 1.00 67.38 86 ASP A O 1
ATOM 585 N N . ASP A 1 87 ? 4.657 3.832 -15.077 1.00 81.44 87 ASP A N 1
ATOM 586 C CA . ASP A 1 87 ? 3.325 3.483 -14.597 1.00 81.44 87 ASP A CA 1
ATOM 587 C C . ASP A 1 87 ? 3.370 3.256 -13.083 1.00 81.44 87 ASP A C 1
ATOM 589 O O . ASP A 1 87 ? 4.028 2.334 -12.588 1.00 81.44 87 ASP A O 1
ATOM 593 N N . ILE A 1 88 ? 2.649 4.118 -12.368 1.00 86.56 88 ILE A N 1
ATOM 594 C CA . ILE A 1 88 ? 2.472 4.077 -10.921 1.00 86.56 88 ILE A CA 1
ATOM 595 C C . ILE A 1 88 ? 1.020 3.721 -10.621 1.00 86.56 88 ILE A C 1
ATOM 597 O O . ILE A 1 88 ? 0.096 4.395 -11.091 1.00 86.56 88 ILE A O 1
ATOM 601 N N . VAL A 1 89 ? 0.814 2.694 -9.800 1.00 89.00 89 VAL A N 1
ATOM 602 C CA . VAL A 1 89 ? -0.512 2.307 -9.316 1.00 89.00 89 VAL A CA 1
ATOM 603 C C . VAL A 1 89 ? -0.559 2.419 -7.801 1.00 89.00 89 VAL A C 1
ATOM 605 O O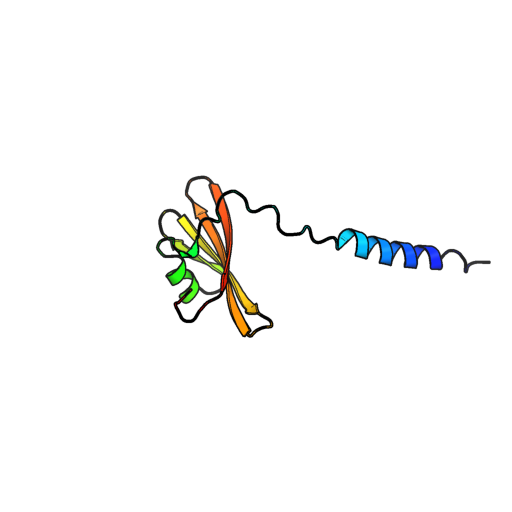 . VAL A 1 89 ? 0.284 1.870 -7.100 1.00 89.00 89 VAL A O 1
ATOM 608 N N . VAL A 1 90 ? -1.577 3.114 -7.296 1.00 90.94 90 VAL A N 1
ATOM 609 C CA . VAL A 1 90 ? -1.883 3.179 -5.864 1.00 90.94 90 VAL A CA 1
ATOM 610 C C . VAL A 1 90 ? -3.010 2.203 -5.565 1.00 90.94 90 VAL A C 1
ATOM 612 O O . VAL A 1 90 ? -4.020 2.182 -6.273 1.00 90.94 90 VAL A O 1
ATOM 615 N N . SER A 1 91 ? -2.844 1.398 -4.522 1.00 91.62 91 SER A N 1
ATOM 616 C CA . SER A 1 91 ? -3.817 0.384 -4.133 1.00 91.62 91 SER A CA 1
ATOM 617 C C . SER A 1 91 ? -3.952 0.277 -2.622 1.00 91.62 91 SER A C 1
ATOM 619 O O . SER A 1 91 ? -3.047 0.618 -1.863 1.0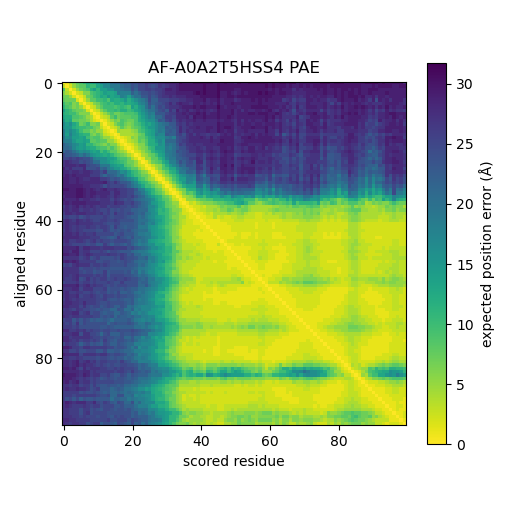0 91.62 91 SER A O 1
ATOM 621 N N . VAL A 1 92 ? -5.111 -0.223 -2.201 1.00 93.06 92 VAL A N 1
ATOM 622 C CA . VAL A 1 92 ? -5.430 -0.530 -0.808 1.00 93.06 92 VAL A CA 1
ATOM 623 C C . VAL A 1 92 ? -5.759 -2.010 -0.712 1.00 93.06 92 VAL A C 1
ATOM 625 O O . VAL A 1 92 ? -6.556 -2.517 -1.502 1.00 93.06 92 VAL A O 1
ATOM 628 N N . VAL A 1 93 ? -5.171 -2.693 0.266 1.00 93.50 93 VAL A N 1
ATOM 629 C CA . VAL A 1 93 ? -5.474 -4.095 0.563 1.00 93.50 93 VAL A CA 1
ATOM 630 C C . VAL A 1 93 ? -5.635 -4.298 2.063 1.00 93.50 93 VAL A C 1
ATOM 632 O O . VAL A 1 93 ? -4.924 -3.688 2.862 1.00 93.50 93 VAL A O 1
ATOM 635 N N . CYS A 1 94 ? -6.604 -5.124 2.445 1.00 93.88 94 CYS A N 1
ATOM 636 C CA . CYS A 1 94 ? -6.906 -5.438 3.834 1.00 93.88 94 CYS A CA 1
ATOM 637 C C . CYS A 1 94 ? -6.501 -6.871 4.137 1.00 93.88 94 CYS A C 1
ATOM 639 O O . CYS A 1 94 ? -6.851 -7.787 3.395 1.00 93.88 94 CYS A O 1
ATOM 641 N N . ARG A 1 95 ? -5.789 -7.050 5.246 1.00 93.25 95 ARG A N 1
ATOM 642 C CA . ARG A 1 95 ? -5.328 -8.353 5.698 1.00 93.25 95 ARG A CA 1
ATOM 643 C C . ARG A 1 95 ? -6.518 -9.238 6.060 1.00 93.25 95 ARG A C 1
ATOM 645 O O . ARG A 1 95 ? -7.408 -8.832 6.802 1.00 93.25 95 ARG A O 1
ATOM 652 N N . THR A 1 96 ? -6.477 -10.471 5.585 1.00 91.38 96 THR A N 1
ATOM 653 C CA . THR A 1 96 ? -7.450 -11.530 5.854 1.00 91.38 96 THR A CA 1
ATOM 654 C C . THR A 1 96 ? -6.818 -12.659 6.677 1.00 91.38 96 THR A C 1
ATOM 656 O O . THR A 1 96 ? -5.633 -12.616 7.026 1.00 91.38 96 THR A O 1
ATOM 659 N N . GLU A 1 97 ? -7.601 -13.693 6.999 1.00 86.75 97 GLU A N 1
ATOM 660 C CA . GLU A 1 97 ? -7.085 -14.908 7.650 1.00 86.75 97 GLU A CA 1
ATOM 661 C C . GLU A 1 97 ? -6.064 -15.657 6.776 1.00 86.75 97 GLU A C 1
ATOM 663 O O . GLU A 1 97 ? -5.154 -16.294 7.310 1.00 86.75 97 GLU A O 1
ATOM 668 N N . ASP A 1 98 ? -6.177 -15.532 5.450 1.00 85.69 98 ASP A N 1
ATOM 669 C CA . ASP A 1 98 ? -5.309 -16.198 4.476 1.00 85.69 98 ASP A CA 1
ATOM 670 C C . ASP A 1 98 ? -4.007 -15.422 4.200 1.00 85.69 98 ASP A C 1
ATOM 672 O O . ASP A 1 98 ? -3.077 -15.970 3.604 1.00 85.69 98 ASP A O 1
ATOM 676 N N . GLY A 1 99 ? -3.900 -14.171 4.666 1.00 87.00 99 GLY A N 1
ATOM 677 C CA . GLY A 1 99 ? -2.724 -13.328 4.459 1.00 87.00 99 GLY A CA 1
ATOM 678 C C . GLY A 1 99 ? -3.066 -11.885 4.111 1.00 87.00 99 GLY A C 1
ATOM 679 O O . GLY A 1 99 ? -4.139 -11.389 4.446 1.00 87.00 99 GLY A O 1
ATOM 680 N N . TRP A 1 100 ? -2.104 -11.206 3.492 1.00 86.19 100 TRP A N 1
ATOM 681 C CA . TRP A 1 100 ? -2.307 -9.895 2.880 1.00 86.19 100 TRP A CA 1
ATOM 682 C C . TRP A 1 100 ? -3.016 -10.023 1.544 1.00 86.19 100 TRP A C 1
ATOM 684 O O . TRP A 1 100 ? -2.658 -10.961 0.801 1.00 86.19 100 TRP A O 1
#

Organism: NCBI:txid1651082

pLDDT: mean 77.61, std 19.0, range [44.25, 97.75]

Radius of gyration: 21.02 Å; Cα contacts (8 Å, |Δi|>4): 124; chains: 1; bounding box: 44×65×30 Å

Solvent-accessible surface area (backbone atoms only — not comparable to full-atom values): 6120 Å² total; per-residue (Å²): 143,87,73,76,72,66,60,59,55,56,55,50,52,56,52,51,55,59,65,70,60,65,69,77,66,84,70,77,80,63,89,69,79,76,65,60,63,78,40,54,50,39,46,57,43,70,74,69,51,54,71,74,32,69,50,82,24,72,81,28,40,37,34,32,69,39,70,49,69,47,100,88,66,47,49,30,39,32,32,39,41,34,40,90,80,80,52,69,48,76,50,74,52,59,51,52,97,92,40,101